Protein AF-A0A936I5S2-F1 (afdb_monomer)

Nearest PDB structures (foldseek):
  5aiw-assembly1_A  TM=5.218E-01  e=4.869E-01  Enterococcus faecalis EnGen0234
  7f6d-assembly1_G  TM=3.518E-01  e=4.066E-01  Deinococcus radiodurans R1 = ATCC 13939 = DSM 20539
  8rj3-assembly1_D  TM=3.905E-01  e=1.525E+00  Homo sapiens
  3sot-assembly1_B  TM=2.704E-01  e=1.199E+00  Bacteroides ovatus ATCC 8483
  3ron-assembly1_A  TM=3.255E-01  e=3.754E+00  Bacillus thuringiensis serovar israelensis

Secondary structure (DSSP, 8-state):
-PPPPEEESS---TT--EEEEEEEEEEEEEPPSSTTSPPEEEEEEEEEEEEGGGTT-TTSTT-PEEEEEEEEEEEEEPPPP---TT--S----------

Sequence (99 aa):
MNAPEFRFVKPVHPGMTIQVRFTVKEKVDQEKRTPEDVAKGIVKFLVDVFDETRLRLASARNAGETVAIATILTITEARSERTDPTVHLHRRPSHRTCW

pLDDT: mean 75.09, std 19.96, range [34.34, 96.06]

Structure (mmCIF, N/CA/C/O backbone):
data_AF-A0A936I5S2-F1
#
_entry.id   AF-A0A936I5S2-F1
#
loop_
_atom_site.group_PDB
_atom_site.id
_atom_site.type_symbol
_atom_site.label_atom_id
_atom_site.label_alt_id
_atom_site.label_comp_id
_atom_site.label_asym_id
_atom_site.label_entity_id
_atom_site.label_seq_id
_atom_site.pdbx_PDB_ins_code
_atom_site.Cartn_x
_atom_site.Cartn_y
_atom_site.Cartn_z
_atom_site.occupancy
_atom_site.B_iso_or_equiv
_atom_site.auth_seq_id
_atom_site.auth_comp_id
_atom_site.auth_asym_id
_atom_site.auth_atom_id
_atom_site.pdbx_PDB_model_num
ATOM 1 N N . MET A 1 1 ? -10.433 14.549 7.528 1.00 54.78 1 MET A N 1
ATOM 2 C CA . MET A 1 1 ? -9.433 13.602 6.986 1.00 54.78 1 MET A CA 1
ATOM 3 C C . MET A 1 1 ? -9.348 13.830 5.492 1.00 54.78 1 MET A C 1
ATOM 5 O O . MET A 1 1 ? -10.395 13.910 4.862 1.00 54.78 1 MET A O 1
ATOM 9 N N . ASN A 1 2 ? -8.144 13.987 4.944 1.00 71.12 2 ASN A N 1
ATOM 10 C CA . ASN A 1 2 ? -7.971 14.080 3.492 1.00 71.12 2 ASN A CA 1
ATOM 11 C C . ASN A 1 2 ? -8.291 12.718 2.862 1.00 71.12 2 ASN A C 1
ATOM 13 O O . ASN A 1 2 ? -7.999 11.682 3.464 1.00 71.12 2 ASN A O 1
ATOM 17 N N . ALA A 1 3 ? -8.911 12.722 1.683 1.00 81.44 3 ALA A N 1
ATOM 18 C CA . ALA A 1 3 ? -9.254 11.495 0.972 1.00 81.44 3 ALA A CA 1
ATOM 19 C C . ALA A 1 3 ? -7.985 10.697 0.597 1.00 81.44 3 ALA A C 1
ATOM 21 O O . ALA A 1 3 ? -6.948 11.311 0.323 1.00 81.44 3 ALA A O 1
ATOM 22 N N . PRO A 1 4 ? -8.038 9.350 0.584 1.00 86.31 4 PRO A N 1
ATOM 23 C CA . PRO A 1 4 ? -6.944 8.541 0.062 1.00 86.31 4 PRO A CA 1
ATOM 24 C C . PRO A 1 4 ? -6.720 8.862 -1.419 1.00 86.31 4 PRO A C 1
ATOM 26 O O . PRO A 1 4 ? -7.661 8.910 -2.209 1.00 86.31 4 PRO A O 1
ATOM 29 N N . GLU A 1 5 ? -5.463 9.092 -1.784 1.00 91.31 5 GLU A N 1
ATOM 30 C CA . GLU A 1 5 ? -5.061 9.420 -3.150 1.00 91.31 5 GLU A CA 1
ATOM 31 C C . GLU A 1 5 ? -4.513 8.192 -3.882 1.00 91.31 5 GLU A C 1
ATOM 33 O O . GLU A 1 5 ? -3.854 7.335 -3.287 1.00 91.31 5 GLU A O 1
ATOM 38 N N . PHE A 1 6 ? -4.763 8.128 -5.188 1.00 95.38 6 PHE A N 1
ATOM 39 C CA . PHE A 1 6 ? -4.166 7.155 -6.094 1.00 95.38 6 PHE A CA 1
ATOM 40 C C . PHE A 1 6 ? -3.851 7.825 -7.425 1.00 95.38 6 PHE A C 1
ATOM 42 O O . PHE A 1 6 ? -4.704 8.507 -7.996 1.00 95.38 6 PHE A O 1
ATOM 49 N N . ARG A 1 7 ? -2.636 7.616 -7.933 1.00 93.88 7 ARG A N 1
ATOM 50 C CA . ARG A 1 7 ? -2.259 8.082 -9.268 1.00 93.88 7 ARG A CA 1
ATOM 51 C C . ARG A 1 7 ? -1.204 7.203 -9.914 1.00 93.88 7 ARG A C 1
ATOM 53 O O . ARG A 1 7 ? -0.284 6.716 -9.254 1.00 93.88 7 ARG A O 1
ATOM 60 N N . PHE A 1 8 ? -1.302 7.104 -11.234 1.00 93.62 8 PHE A N 1
ATOM 61 C CA . PHE A 1 8 ? -0.215 6.629 -12.073 1.00 93.62 8 PHE A CA 1
ATOM 62 C C . PHE A 1 8 ? 0.780 7.762 -12.318 1.00 93.62 8 PHE A C 1
ATOM 64 O O . PHE A 1 8 ? 0.400 8.899 -12.594 1.00 93.62 8 PHE A O 1
ATOM 71 N N . VAL A 1 9 ? 2.061 7.436 -12.203 1.00 92.44 9 VAL A N 1
ATOM 72 C CA . VAL A 1 9 ? 3.183 8.313 -12.560 1.00 92.44 9 VAL A CA 1
ATOM 73 C C . VAL A 1 9 ? 3.672 7.983 -13.971 1.00 92.44 9 VAL A C 1
ATOM 75 O O . VAL A 1 9 ? 4.129 8.871 -14.688 1.00 92.44 9 VAL A O 1
ATOM 78 N N . LYS A 1 10 ? 3.548 6.714 -14.385 1.00 90.12 10 LYS A N 1
ATOM 79 C CA . LYS A 1 10 ? 3.904 6.213 -15.717 1.00 90.12 10 LYS A CA 1
ATOM 80 C C . LYS A 1 10 ? 2.848 5.216 -16.209 1.00 90.12 10 LYS A C 1
ATOM 82 O O . LYS A 1 10 ? 2.222 4.557 -15.376 1.00 90.12 10 LYS A O 1
ATOM 87 N N . PRO A 1 11 ? 2.632 5.094 -17.531 1.00 91.00 11 PRO A N 1
ATOM 88 C CA . PRO A 1 11 ? 1.755 4.065 -18.074 1.00 91.00 11 PRO A CA 1
ATOM 89 C C . PRO A 1 11 ? 2.324 2.667 -17.804 1.00 91.00 11 PRO A C 1
ATOM 91 O O . PRO A 1 11 ? 3.537 2.470 -17.773 1.00 91.00 11 PRO A O 1
ATOM 94 N N . VAL A 1 12 ? 1.426 1.700 -17.632 1.00 89.69 12 VAL A N 1
ATOM 95 C CA . VAL A 1 12 ? 1.748 0.275 -17.524 1.00 89.69 12 VAL A CA 1
ATOM 96 C C . VAL 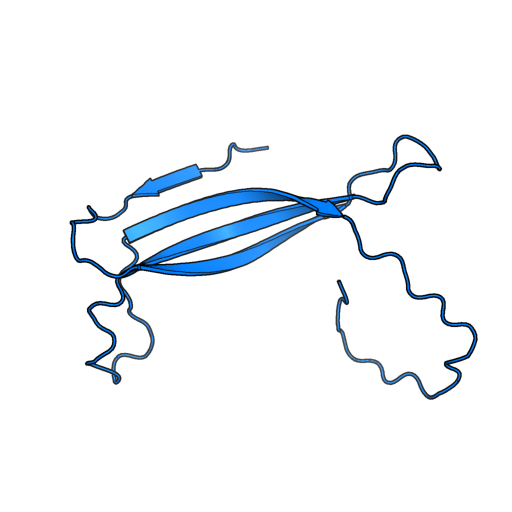A 1 12 ? 1.301 -0.409 -18.812 1.00 89.69 12 VAL A C 1
ATOM 98 O O . VAL A 1 12 ? 0.171 -0.215 -19.259 1.00 89.69 12 VAL A O 1
ATOM 101 N N . HIS A 1 13 ? 2.179 -1.219 -19.395 1.00 89.00 13 HIS A N 1
ATOM 102 C CA . HIS A 1 13 ? 1.942 -1.949 -20.634 1.00 89.00 13 HIS A CA 1
ATOM 103 C C . HIS A 1 13 ? 1.833 -3.463 -20.389 1.00 89.00 13 HIS A C 1
ATOM 105 O O . HIS A 1 13 ? 2.418 -3.980 -19.432 1.00 89.00 13 HIS A O 1
ATOM 111 N N . PRO A 1 14 ? 1.110 -4.200 -21.253 1.00 91.44 14 PRO A N 1
ATOM 112 C CA . PRO A 1 14 ? 1.085 -5.658 -21.202 1.00 91.44 14 PRO A CA 1
ATOM 113 C C . PRO A 1 14 ? 2.498 -6.251 -21.273 1.00 91.44 14 PRO A C 1
ATOM 115 O O . PRO A 1 14 ? 3.331 -5.787 -22.048 1.00 91.44 14 PRO A O 1
ATOM 118 N N . GLY A 1 15 ? 2.759 -7.289 -20.477 1.00 86.12 15 GLY A N 1
ATOM 119 C CA . GLY A 1 15 ? 4.069 -7.946 -20.408 1.00 86.12 15 GLY A CA 1
ATOM 120 C C . GLY A 1 15 ? 5.063 -7.312 -19.428 1.00 86.12 15 GLY A C 1
ATOM 121 O O . GLY A 1 15 ? 6.128 -7.885 -19.220 1.00 86.12 15 GLY A O 1
ATOM 122 N N . MET A 1 16 ? 4.725 -6.180 -18.797 1.00 86.81 16 MET A N 1
ATOM 123 C CA . MET A 1 16 ? 5.487 -5.649 -17.660 1.00 86.81 16 MET A CA 1
ATOM 124 C C . MET A 1 16 ? 5.227 -6.478 -16.397 1.00 86.81 16 MET A C 1
ATOM 126 O O . MET A 1 16 ? 4.085 -6.852 -16.121 1.00 86.81 16 MET A O 1
ATOM 130 N N . THR A 1 17 ? 6.271 -6.702 -15.598 1.00 87.44 17 THR A N 1
ATOM 131 C CA . THR A 1 17 ? 6.151 -7.317 -14.269 1.00 87.44 17 THR A CA 1
ATOM 132 C C . THR A 1 17 ? 6.259 -6.237 -13.204 1.00 87.44 17 THR A C 1
ATOM 134 O O . THR A 1 17 ? 7.199 -5.447 -13.197 1.00 87.44 17 THR A O 1
ATOM 137 N N . ILE A 1 18 ? 5.296 -6.195 -12.291 1.00 88.50 18 ILE A N 1
ATOM 138 C CA . ILE A 1 18 ? 5.182 -5.135 -11.290 1.00 88.50 18 ILE A CA 1
ATOM 139 C C . ILE A 1 18 ? 5.400 -5.714 -9.897 1.00 88.50 18 ILE A C 1
ATOM 141 O O . ILE A 1 18 ? 4.821 -6.743 -9.554 1.00 88.50 18 ILE A O 1
ATOM 145 N N . GLN A 1 19 ? 6.150 -4.991 -9.070 1.00 88.88 19 GLN A N 1
ATOM 146 C CA . GLN A 1 19 ? 6.201 -5.189 -7.627 1.00 88.88 19 GLN A CA 1
ATOM 147 C C . GLN A 1 19 ? 5.455 -4.096 -6.884 1.00 88.88 19 GLN A C 1
ATOM 149 O O . GLN A 1 19 ? 5.336 -2.951 -7.323 1.00 88.88 19 GLN A O 1
ATOM 154 N N . VAL A 1 20 ? 4.981 -4.468 -5.700 1.00 92.19 20 VAL A N 1
ATOM 155 C CA . VAL A 1 20 ? 4.272 -3.571 -4.802 1.00 92.19 20 VAL A CA 1
ATOM 156 C C . VAL A 1 20 ? 4.936 -3.611 -3.438 1.00 92.19 20 VAL A C 1
ATOM 158 O O . VAL A 1 20 ? 5.133 -4.676 -2.854 1.00 92.19 20 VAL A O 1
ATOM 161 N N . ARG A 1 21 ? 5.244 -2.432 -2.902 1.00 91.19 21 ARG A N 1
ATOM 162 C CA . ARG A 1 21 ? 5.738 -2.260 -1.540 1.00 91.19 21 ARG A CA 1
ATOM 163 C C . ARG A 1 21 ? 4.678 -1.582 -0.687 1.00 91.19 21 ARG A C 1
ATOM 165 O O . ARG A 1 21 ? 4.358 -0.410 -0.881 1.00 91.19 21 ARG A O 1
ATOM 172 N N . PHE A 1 22 ? 4.193 -2.317 0.308 1.00 94.50 22 PHE A N 1
ATOM 173 C CA . PHE A 1 22 ? 3.309 -1.799 1.345 1.00 94.50 22 PHE A CA 1
ATOM 174 C C . PHE A 1 22 ? 4.137 -1.251 2.504 1.00 94.50 22 PHE A C 1
ATOM 176 O O . PHE A 1 22 ? 4.857 -1.988 3.173 1.00 94.50 22 PHE A O 1
ATOM 183 N N . THR A 1 23 ? 4.021 0.048 2.759 1.00 94.06 23 THR A N 1
ATOM 184 C CA . THR A 1 23 ? 4.629 0.701 3.922 1.00 94.06 23 THR A CA 1
ATOM 185 C C . THR A 1 23 ? 3.533 1.187 4.851 1.00 94.06 23 THR A C 1
ATOM 187 O O . THR A 1 23 ? 2.725 2.027 4.462 1.00 94.06 23 THR A O 1
ATOM 190 N N . VAL A 1 24 ? 3.520 0.719 6.097 1.00 95.38 24 VAL A N 1
ATOM 191 C CA . VAL A 1 24 ? 2.623 1.284 7.113 1.00 95.38 24 VAL A CA 1
ATOM 192 C C . VAL A 1 24 ? 3.083 2.704 7.441 1.00 95.38 24 VAL A C 1
ATOM 194 O O . VAL A 1 24 ? 4.222 2.907 7.858 1.00 95.38 24 VAL A O 1
ATOM 197 N N . LYS A 1 25 ? 2.207 3.689 7.234 1.00 93.44 25 LYS A N 1
ATOM 198 C CA . LYS A 1 25 ? 2.451 5.096 7.579 1.00 93.44 25 LYS A CA 1
ATOM 199 C C . LYS A 1 25 ? 1.833 5.490 8.907 1.00 93.44 25 LYS A C 1
ATOM 201 O O . LYS A 1 25 ? 2.412 6.302 9.615 1.00 93.44 25 LYS A O 1
ATOM 206 N N . GLU A 1 26 ? 0.678 4.925 9.229 1.00 92.38 26 GLU A N 1
ATOM 207 C CA . GLU A 1 26 ? -0.080 5.296 10.418 1.00 92.38 26 GLU A CA 1
ATOM 208 C C . GLU A 1 26 ? -0.930 4.116 10.887 1.00 92.38 26 GLU A C 1
ATOM 210 O O . GLU A 1 26 ? -1.390 3.310 10.071 1.00 92.38 26 GLU A O 1
ATOM 215 N N . LYS A 1 27 ? -1.126 4.023 12.203 1.00 90.56 27 LYS A N 1
ATOM 216 C CA . LYS A 1 27 ? -2.057 3.101 12.854 1.00 90.56 27 LYS A CA 1
ATOM 217 C C . LYS A 1 27 ? -2.899 3.919 13.825 1.00 90.56 27 LYS A C 1
ATOM 219 O O . LYS A 1 27 ? -2.330 4.618 14.658 1.00 90.56 27 LYS A O 1
ATOM 224 N N . VAL A 1 28 ? -4.216 3.846 13.686 1.00 90.06 28 VAL A N 1
ATOM 225 C CA . VAL A 1 28 ? -5.175 4.581 14.516 1.00 90.06 28 VAL A CA 1
ATOM 226 C C . VAL A 1 28 ? -6.111 3.574 15.160 1.00 90.06 28 VAL A C 1
ATOM 228 O O . VAL A 1 28 ? -6.759 2.808 14.449 1.0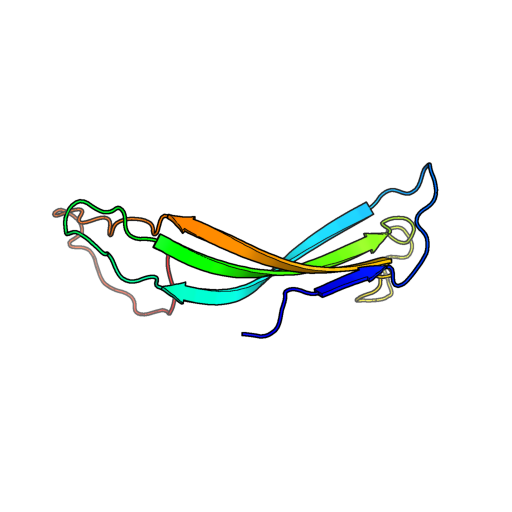0 90.06 28 VAL A O 1
ATOM 231 N N . ASP A 1 29 ? -6.196 3.569 16.484 1.00 87.25 29 ASP A N 1
ATOM 232 C CA . ASP A 1 29 ? -7.140 2.706 17.190 1.00 87.25 29 ASP A CA 1
ATOM 233 C C . ASP A 1 29 ? -8.564 3.243 17.036 1.00 87.25 29 ASP A C 1
ATOM 235 O O . ASP A 1 29 ? -8.808 4.450 17.082 1.00 87.25 29 ASP A O 1
ATOM 239 N N . GLN A 1 30 ? -9.513 2.335 16.825 1.00 83.69 30 GLN A N 1
ATOM 240 C CA . GLN A 1 30 ? -10.926 2.667 16.748 1.00 83.69 30 GLN A CA 1
ATOM 241 C C . GLN A 1 30 ? -11.604 2.264 18.058 1.00 83.69 30 GLN A C 1
ATOM 243 O O . GLN A 1 30 ? -11.512 1.113 18.488 1.00 83.69 30 GLN A O 1
ATOM 248 N N . GLU A 1 31 ? -12.303 3.212 18.685 1.00 82.19 31 GLU A N 1
ATOM 249 C CA . GLU A 1 31 ? -13.026 2.959 19.932 1.00 82.19 31 GLU A CA 1
ATOM 250 C C . GLU A 1 31 ? -14.085 1.865 19.751 1.00 82.19 31 GLU A C 1
ATOM 252 O O . GLU A 1 31 ? -14.806 1.814 18.745 1.00 82.19 31 GLU A O 1
ATOM 257 N N . LYS A 1 32 ? -14.186 0.993 20.757 1.00 78.81 32 LYS A N 1
ATOM 258 C CA . LYS A 1 32 ? -15.255 -0.001 20.840 1.00 78.81 32 LYS A CA 1
ATOM 259 C C . LYS A 1 32 ? -16.576 0.706 21.116 1.00 78.81 32 LYS A C 1
ATOM 261 O O . LYS A 1 32 ? -16.641 1.547 22.010 1.00 78.81 32 LYS A O 1
ATOM 266 N N . ARG A 1 33 ? -17.630 0.354 20.377 1.00 78.94 33 ARG A N 1
ATOM 267 C CA . ARG A 1 33 ? -18.970 0.910 20.615 1.00 78.94 33 ARG A CA 1
ATOM 268 C C . ARG A 1 33 ? -19.706 0.115 21.685 1.00 78.94 33 ARG A C 1
ATOM 270 O O . ARG A 1 33 ? -20.467 0.695 22.452 1.00 78.94 33 ARG A O 1
ATOM 277 N N . THR A 1 34 ? -19.447 -1.187 21.763 1.00 80.62 34 THR A N 1
ATOM 278 C CA . THR A 1 34 ? -19.967 -2.084 22.799 1.00 80.62 34 THR A CA 1
ATOM 279 C C . THR A 1 34 ? -18.836 -2.924 23.413 1.00 80.62 34 THR A C 1
ATOM 281 O O . THR A 1 34 ? -17.790 -3.119 22.789 1.00 80.62 34 THR A O 1
ATOM 284 N N . PRO A 1 35 ? -18.997 -3.438 24.645 1.00 74.06 35 PRO A N 1
ATOM 285 C CA . PRO A 1 35 ? -17.999 -4.311 25.274 1.00 74.06 35 PRO A CA 1
ATOM 286 C C . PRO A 1 35 ? -17.798 -5.643 24.532 1.00 74.06 35 PRO A C 1
ATOM 288 O O . PRO A 1 35 ? -16.723 -6.235 24.622 1.00 74.06 35 PRO A O 1
ATOM 291 N N . GLU A 1 36 ? -18.803 -6.087 23.778 1.00 79.31 36 GLU A N 1
ATOM 292 C CA . GLU A 1 36 ? -18.772 -7.294 22.943 1.00 79.31 36 GLU A CA 1
ATOM 293 C C . GLU A 1 36 ? -18.036 -7.076 21.609 1.00 79.31 36 GLU A C 1
ATOM 295 O O . GLU A 1 36 ? -17.686 -8.045 20.933 1.00 79.31 36 GLU A O 1
ATOM 300 N N . ASP A 1 37 ? -17.758 -5.823 21.230 1.00 79.00 37 ASP A N 1
ATOM 301 C CA . ASP A 1 37 ? -17.064 -5.523 19.984 1.00 79.00 37 ASP A CA 1
ATOM 302 C C . ASP A 1 37 ? -15.601 -5.995 20.011 1.00 79.00 37 ASP A C 1
ATOM 304 O O . ASP A 1 37 ? -14.818 -5.751 20.947 1.00 79.00 37 ASP A O 1
ATOM 308 N N . VAL A 1 38 ? -15.198 -6.611 18.898 1.00 79.56 38 VAL A N 1
ATOM 309 C CA . VAL A 1 38 ? -13.795 -6.894 18.584 1.00 79.56 38 VAL A CA 1
ATOM 310 C C . VAL A 1 38 ? -13.044 -5.569 18.468 1.00 79.56 38 VAL A C 1
ATOM 312 O O . VAL A 1 38 ? -13.509 -4.633 17.814 1.00 79.56 38 VAL A O 1
ATOM 315 N N . ALA A 1 39 ? -11.875 -5.485 19.106 1.00 83.88 39 ALA A N 1
ATOM 316 C CA . ALA A 1 39 ? -11.013 -4.315 18.997 1.00 83.88 39 ALA A CA 1
ATOM 317 C C . ALA A 1 39 ? -10.564 -4.137 17.537 1.00 83.88 39 ALA A C 1
ATOM 319 O O . ALA A 1 39 ? -10.096 -5.085 16.905 1.00 83.88 39 ALA A O 1
ATOM 320 N N . LYS A 1 40 ? -10.722 -2.929 16.995 1.00 87.56 40 LYS A N 1
ATOM 321 C CA . LYS A 1 40 ? -10.405 -2.597 15.602 1.00 87.56 40 LYS A CA 1
ATOM 322 C C . LYS A 1 40 ? -9.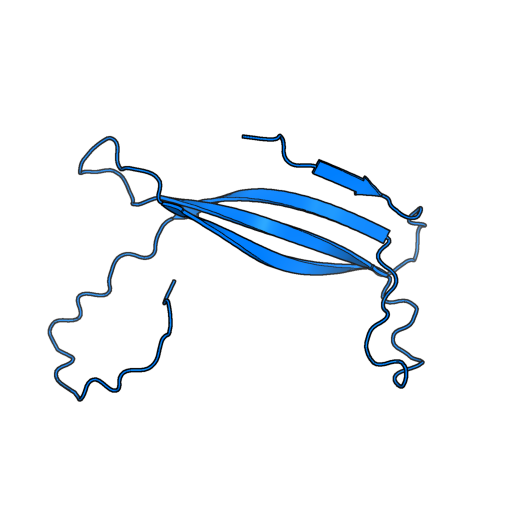450 -1.414 15.556 1.00 87.56 40 LYS A C 1
ATOM 324 O O . LYS A 1 40 ? -9.461 -0.559 16.435 1.00 87.56 40 LYS A O 1
ATOM 329 N N . GLY A 1 41 ? -8.656 -1.358 14.500 1.00 89.62 41 GLY A N 1
ATOM 330 C CA . GLY A 1 41 ? -7.820 -0.213 14.172 1.00 89.62 41 GLY A CA 1
ATOM 331 C C . GLY A 1 41 ? -7.860 0.067 12.678 1.00 89.62 41 GLY A C 1
ATOM 332 O O . GLY A 1 41 ? -8.166 -0.811 11.875 1.00 89.62 41 GLY A O 1
ATOM 333 N N . ILE A 1 42 ? -7.556 1.298 12.297 1.00 91.50 42 ILE A N 1
ATOM 334 C CA . ILE A 1 42 ? -7.379 1.723 10.914 1.00 91.50 42 ILE A CA 1
ATOM 335 C C . ILE A 1 42 ? -5.879 1.781 10.639 1.00 91.50 42 ILE A C 1
ATOM 337 O O . ILE A 1 42 ? -5.137 2.494 11.317 1.00 91.50 42 ILE A O 1
ATOM 341 N N . VAL A 1 43 ? -5.426 1.056 9.620 1.00 93.81 43 VAL A N 1
ATOM 342 C CA . VAL A 1 43 ? -4.040 1.096 9.152 1.00 93.81 43 VAL A CA 1
ATOM 343 C C . VAL A 1 43 ? -3.974 1.850 7.834 1.00 93.81 43 VAL A C 1
ATOM 345 O O . VAL A 1 43 ? -4.658 1.508 6.866 1.00 93.81 43 VAL A O 1
ATOM 348 N N . LYS A 1 44 ? -3.117 2.871 7.797 1.00 93.56 44 LYS A N 1
ATOM 349 C CA . LYS A 1 44 ? -2.797 3.632 6.591 1.00 93.56 44 LYS A CA 1
ATOM 350 C C . LYS A 1 44 ? -1.548 3.066 5.942 1.00 93.56 44 LYS A C 1
ATOM 352 O O . LYS A 1 44 ? -0.451 3.152 6.500 1.00 93.56 44 LYS A O 1
ATOM 357 N N . PHE A 1 45 ? -1.705 2.539 4.739 1.00 95.00 45 PHE A N 1
ATOM 358 C CA . PHE A 1 45 ? -0.618 2.051 3.908 1.00 95.00 45 PHE A CA 1
ATOM 359 C C . PHE A 1 45 ? -0.269 3.079 2.837 1.00 95.00 45 PHE A C 1
ATOM 361 O O . PHE A 1 45 ? -1.136 3.510 2.081 1.00 95.00 45 PHE A O 1
ATOM 368 N N . LEU A 1 46 ? 1.012 3.428 2.743 1.00 95.06 46 LEU A N 1
ATOM 369 C CA . LEU A 1 46 ? 1.588 3.945 1.509 1.00 95.06 46 LEU A CA 1
ATOM 370 C C . LEU A 1 46 ? 1.921 2.748 0.622 1.00 95.06 46 LEU A C 1
ATOM 372 O O . LEU A 1 46 ? 2.714 1.886 1.009 1.00 95.06 46 LEU A O 1
ATOM 376 N N . VAL A 1 47 ? 1.324 2.724 -0.558 1.00 95.94 47 VAL A N 1
ATOM 377 C CA . VAL A 1 47 ? 1.545 1.711 -1.580 1.00 95.94 47 VAL A CA 1
ATOM 378 C C . VAL A 1 47 ? 2.403 2.328 -2.668 1.00 95.94 47 VAL A C 1
ATOM 380 O O . VAL A 1 47 ? 2.005 3.299 -3.310 1.00 95.94 47 VAL A O 1
ATOM 383 N N . ASP A 1 48 ? 3.586 1.762 -2.850 1.00 93.12 48 ASP A N 1
ATOM 384 C CA . ASP A 1 48 ? 4.524 2.146 -3.897 1.00 93.12 48 ASP A CA 1
ATOM 385 C C . ASP A 1 48 ? 4.633 0.993 -4.892 1.00 93.12 48 ASP A C 1
ATOM 387 O O . ASP A 1 48 ? 5.026 -0.119 -4.528 1.00 93.12 48 ASP A O 1
ATOM 391 N N . VAL A 1 49 ? 4.206 1.249 -6.124 1.00 92.06 49 VAL A N 1
ATOM 392 C CA . VAL A 1 49 ? 4.134 0.269 -7.204 1.00 92.06 49 VAL A CA 1
ATOM 393 C C . VAL A 1 49 ? 5.269 0.564 -8.170 1.00 92.06 49 VAL A C 1
ATOM 395 O O . VAL A 1 49 ? 5.329 1.667 -8.713 1.00 92.06 49 VAL A O 1
ATOM 398 N N . PHE A 1 50 ? 6.152 -0.400 -8.412 1.00 88.44 50 PHE A N 1
ATOM 399 C CA . PHE A 1 50 ? 7.334 -0.219 -9.251 1.00 88.44 50 PHE A CA 1
ATOM 400 C C . PHE A 1 50 ? 7.516 -1.370 -10.236 1.00 88.44 50 PHE A C 1
ATOM 402 O O . PHE A 1 50 ? 7.133 -2.506 -9.974 1.00 88.44 50 PHE A O 1
ATOM 409 N N . ASP A 1 51 ? 8.094 -1.056 -11.389 1.00 85.31 51 ASP A N 1
ATOM 410 C CA . ASP A 1 51 ? 8.388 -2.027 -12.442 1.00 85.31 51 ASP A CA 1
ATOM 411 C C . ASP A 1 51 ? 9.670 -2.821 -12.121 1.00 85.31 51 ASP A C 1
ATOM 413 O O . ASP A 1 51 ? 10.716 -2.245 -11.797 1.00 85.31 51 ASP A O 1
ATOM 417 N N . GLU A 1 52 ? 9.591 -4.152 -12.214 1.00 74.12 52 GLU A N 1
ATOM 418 C CA . GLU A 1 52 ? 10.708 -5.076 -11.982 1.00 74.12 52 GLU A CA 1
ATOM 419 C C . GLU A 1 52 ? 11.734 -5.092 -13.121 1.00 74.12 52 GLU A C 1
ATOM 421 O O . GLU A 1 52 ? 12.836 -5.618 -12.944 1.00 74.12 52 GLU A O 1
ATOM 426 N N . THR A 1 53 ? 11.413 -4.521 -14.288 1.00 65.31 53 THR A N 1
ATOM 427 C CA . THR A 1 53 ? 12.210 -4.656 -15.522 1.00 65.31 53 THR A CA 1
ATOM 428 C C . THR A 1 53 ? 13.691 -4.262 -15.358 1.00 65.31 53 THR A C 1
ATOM 430 O O . THR A 1 53 ? 14.550 -4.733 -16.106 1.00 65.31 53 THR A O 1
ATOM 433 N N . ARG A 1 54 ? 14.052 -3.470 -14.335 1.00 56.50 54 ARG A N 1
ATOM 434 C CA . ARG A 1 54 ? 15.444 -3.063 -14.063 1.00 56.50 54 ARG A CA 1
ATOM 435 C C . ARG A 1 54 ? 16.229 -3.896 -13.038 1.00 56.50 54 ARG A C 1
ATOM 437 O O . ARG A 1 54 ? 17.365 -3.532 -12.733 1.00 56.50 54 ARG A O 1
ATOM 444 N N . LEU A 1 55 ? 15.723 -5.041 -12.569 1.00 52.22 55 LEU A N 1
ATOM 445 C CA . LEU A 1 55 ? 16.375 -5.853 -11.519 1.00 52.22 55 LEU A CA 1
ATOM 446 C C . LEU A 1 55 ? 17.735 -6.488 -11.912 1.00 52.22 55 LEU A C 1
ATOM 448 O O . LEU A 1 55 ? 18.403 -7.080 -11.068 1.00 52.22 55 LEU A O 1
ATOM 452 N N . ARG A 1 56 ? 18.184 -6.373 -13.172 1.00 52.22 56 ARG A N 1
ATOM 453 C CA . ARG A 1 56 ? 19.461 -6.951 -13.650 1.00 52.22 56 ARG A CA 1
ATOM 454 C C . ARG A 1 56 ? 20.659 -5.995 -13.680 1.00 52.22 56 ARG A C 1
ATOM 456 O O . ARG A 1 56 ? 21.776 -6.456 -13.886 1.00 52.22 56 ARG A O 1
ATOM 463 N N . LEU A 1 57 ? 20.476 -4.702 -13.412 1.00 53.47 57 LEU A N 1
ATOM 464 C CA . LEU A 1 57 ? 21.585 -3.753 -13.219 1.00 53.47 57 LEU A CA 1
ATOM 465 C C . LEU A 1 57 ? 21.718 -3.434 -11.723 1.00 53.47 57 LEU A C 1
ATOM 467 O O . LEU A 1 57 ? 21.482 -2.320 -11.263 1.00 53.47 57 LEU A O 1
ATOM 471 N N . ALA A 1 58 ? 22.053 -4.470 -10.955 1.00 49.75 58 ALA A N 1
ATOM 472 C CA . ALA A 1 58 ? 22.084 -4.505 -9.493 1.00 49.75 58 ALA A CA 1
ATOM 473 C C . ALA A 1 58 ? 23.260 -3.727 -8.851 1.00 49.75 58 ALA A C 1
ATOM 475 O O . ALA A 1 58 ? 23.872 -4.199 -7.897 1.00 49.75 58 ALA A O 1
ATOM 476 N N . SER A 1 59 ? 23.596 -2.536 -9.357 1.00 52.78 59 SER A N 1
ATOM 477 C CA . SER A 1 59 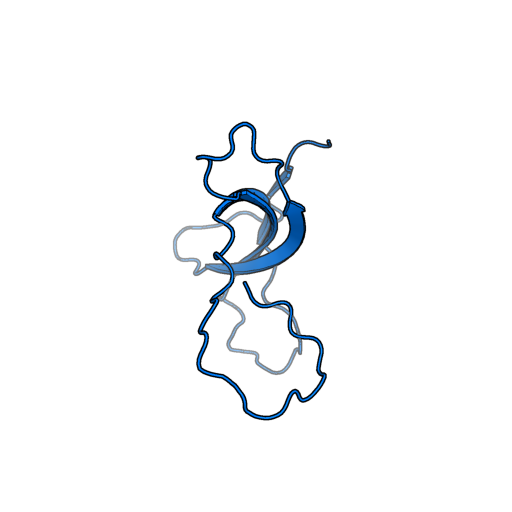? 24.607 -1.649 -8.750 1.00 52.78 59 SER A CA 1
ATOM 478 C C . SER A 1 59 ? 24.090 -0.250 -8.398 1.00 52.78 59 SER A C 1
ATOM 480 O O . SER A 1 59 ? 24.724 0.451 -7.609 1.00 52.78 59 SER A O 1
ATOM 482 N N . ALA A 1 60 ? 22.911 0.154 -8.883 1.00 55.31 60 ALA A N 1
ATOM 483 C CA . ALA A 1 60 ? 22.258 1.381 -8.433 1.00 55.31 60 ALA A CA 1
ATOM 484 C C . ALA A 1 60 ? 21.390 1.073 -7.205 1.00 55.31 60 ALA A C 1
ATOM 486 O O . ALA A 1 60 ? 20.315 0.491 -7.315 1.00 55.31 60 ALA A O 1
ATOM 487 N N . ARG A 1 61 ? 21.876 1.469 -6.026 1.00 52.38 61 ARG A N 1
ATOM 488 C CA . ARG A 1 61 ? 21.349 1.153 -4.687 1.00 52.38 61 ARG A CA 1
ATOM 489 C C . ARG A 1 61 ? 19.833 1.280 -4.448 1.00 52.38 61 ARG A C 1
ATOM 491 O O . ARG A 1 61 ? 19.435 0.808 -3.397 1.00 52.3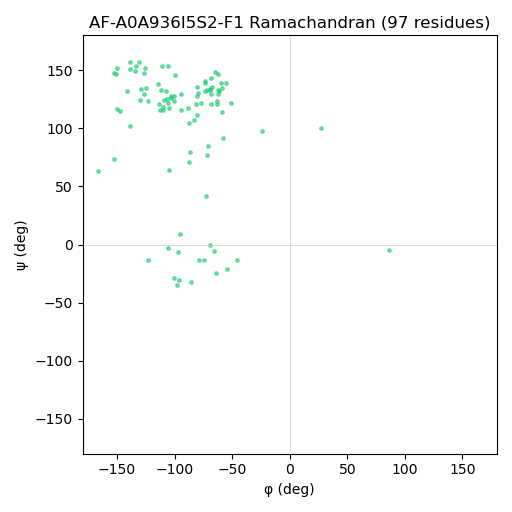8 61 ARG A O 1
ATOM 498 N N . ASN A 1 62 ? 19.010 1.899 -5.307 1.00 49.62 62 ASN A N 1
ATOM 499 C CA . ASN A 1 62 ? 17.578 2.147 -5.043 1.00 49.62 62 ASN A CA 1
ATOM 500 C C . ASN A 1 62 ? 16.753 2.574 -6.290 1.00 49.62 62 ASN A C 1
ATOM 502 O O . ASN A 1 62 ? 16.248 3.695 -6.301 1.00 49.62 62 ASN A O 1
ATOM 506 N N . ALA A 1 63 ? 16.580 1.771 -7.348 1.00 53.75 63 ALA A N 1
ATOM 507 C CA . ALA A 1 63 ? 15.710 2.233 -8.452 1.00 53.75 63 ALA A CA 1
ATOM 508 C C . ALA A 1 63 ? 15.025 1.128 -9.279 1.00 53.75 63 ALA A C 1
ATOM 510 O O . ALA A 1 63 ? 15.356 0.923 -10.446 1.00 53.75 63 ALA A O 1
ATOM 511 N N . GLY A 1 64 ? 14.013 0.472 -8.704 1.00 61.00 64 GLY A N 1
ATOM 512 C CA . GLY A 1 64 ? 12.831 0.127 -9.503 1.00 61.00 64 GLY A CA 1
ATOM 513 C C . GLY A 1 64 ? 12.058 1.423 -9.762 1.00 61.00 64 GLY A C 1
ATOM 514 O O . GLY A 1 64 ? 11.925 2.238 -8.848 1.00 61.00 64 GLY A O 1
ATOM 515 N N . GLU A 1 65 ? 11.631 1.687 -10.995 1.00 77.38 65 GLU A N 1
ATOM 516 C CA . GLU A 1 65 ? 10.931 2.938 -11.308 1.00 77.38 65 GLU A CA 1
ATOM 517 C C . GLU A 1 65 ? 9.480 2.856 -10.823 1.00 77.38 65 GLU A C 1
ATOM 519 O O . GLU A 1 65 ? 8.734 1.973 -11.245 1.00 77.38 65 GLU A O 1
ATOM 524 N N . THR A 1 66 ? 9.074 3.778 -9.944 1.00 88.31 66 THR A N 1
ATOM 525 C CA . THR A 1 66 ? 7.685 3.876 -9.483 1.00 88.31 66 THR A CA 1
ATOM 526 C C . THR A 1 66 ? 6.761 4.202 -10.657 1.00 88.31 66 THR A C 1
ATOM 528 O O . THR A 1 66 ? 6.920 5.222 -11.333 1.00 88.31 66 THR A O 1
ATOM 531 N N . VAL A 1 67 ? 5.767 3.344 -10.875 1.00 93.12 67 VAL A N 1
ATOM 532 C CA . VAL A 1 67 ? 4.727 3.490 -11.900 1.00 93.12 67 VAL A CA 1
ATOM 533 C C . VAL A 1 67 ? 3.418 4.008 -11.314 1.00 93.12 67 VAL A C 1
ATOM 535 O O . VAL A 1 67 ? 2.687 4.718 -12.002 1.00 93.12 67 VAL A O 1
ATOM 538 N N . ALA A 1 68 ? 3.135 3.728 -10.039 1.00 93.81 68 ALA A N 1
ATOM 539 C CA . ALA A 1 68 ? 1.954 4.236 -9.348 1.00 93.81 68 ALA A CA 1
ATOM 540 C C . ALA A 1 68 ? 2.199 4.409 -7.847 1.00 93.81 68 ALA A C 1
ATOM 542 O O . ALA A 1 68 ? 2.998 3.697 -7.241 1.00 93.81 68 ALA A O 1
ATOM 543 N N . ILE A 1 69 ? 1.473 5.351 -7.249 1.00 94.44 69 ILE A N 1
ATOM 544 C CA . ILE A 1 69 ? 1.479 5.599 -5.806 1.00 94.44 69 ILE A CA 1
ATOM 545 C C . ILE A 1 69 ? 0.032 5.625 -5.324 1.00 94.44 69 ILE A C 1
ATOM 547 O O . ILE A 1 69 ? -0.817 6.272 -5.944 1.00 94.44 69 ILE A O 1
ATOM 551 N N . ALA A 1 70 ? -0.236 4.937 -4.215 1.00 96.06 70 ALA A N 1
ATOM 552 C CA . ALA A 1 70 ? -1.539 4.923 -3.562 1.00 96.06 70 ALA A CA 1
ATOM 553 C C . ALA A 1 70 ? -1.426 5.119 -2.053 1.00 96.06 70 ALA A C 1
ATOM 555 O O . ALA A 1 70 ? -0.452 4.706 -1.423 1.00 96.06 70 ALA A O 1
ATOM 556 N N . THR A 1 71 ? -2.486 5.652 -1.461 1.00 95.44 71 THR A N 1
ATOM 557 C CA . THR A 1 71 ? -2.764 5.509 -0.035 1.00 95.44 71 THR A CA 1
ATOM 558 C C . THR A 1 71 ? -3.962 4.586 0.144 1.00 95.44 71 THR A C 1
ATOM 560 O O . THR A 1 71 ? -5.033 4.864 -0.384 1.00 95.44 71 THR A O 1
ATOM 563 N N . ILE A 1 72 ? -3.803 3.514 0.918 1.00 94.88 72 ILE A N 1
ATOM 564 C CA . ILE A 1 72 ? -4.903 2.614 1.288 1.00 94.88 72 ILE A CA 1
ATOM 565 C C . ILE A 1 72 ? -5.175 2.757 2.784 1.00 94.88 72 ILE A C 1
ATOM 567 O O . ILE A 1 72 ? -4.248 2.741 3.592 1.00 94.88 72 ILE A O 1
ATOM 571 N N . LEU A 1 73 ? -6.449 2.897 3.145 1.00 93.81 73 LEU A N 1
ATOM 572 C CA . LEU A 1 73 ? -6.930 2.865 4.523 1.00 93.81 73 LEU A CA 1
ATOM 573 C C . LEU A 1 73 ? -7.725 1.577 4.713 1.00 93.81 73 LEU A C 1
ATOM 575 O O . LEU A 1 73 ? -8.743 1.386 4.051 1.00 93.81 73 LEU A O 1
ATOM 579 N N . THR A 1 74 ? -7.269 0.713 5.614 1.00 92.62 74 THR A N 1
ATOM 580 C CA . THR A 1 74 ? -7.921 -0.574 5.880 1.00 92.62 74 THR A CA 1
ATOM 581 C C . THR A 1 74 ? -8.243 -0.692 7.358 1.00 92.62 74 THR A C 1
ATOM 583 O O . THR A 1 74 ? -7.395 -0.402 8.199 1.00 92.62 74 THR A O 1
ATOM 586 N N . ILE A 1 75 ? -9.456 -1.140 7.677 1.00 92.25 75 ILE A N 1
ATOM 587 C CA . ILE A 1 75 ? -9.822 -1.524 9.041 1.00 92.25 75 ILE A CA 1
ATOM 588 C C . ILE A 1 75 ? -9.290 -2.936 9.285 1.00 92.25 75 ILE A C 1
ATOM 590 O O . ILE A 1 75 ? -9.551 -3.845 8.500 1.00 92.25 75 ILE A O 1
ATOM 594 N N . THR A 1 76 ? -8.556 -3.122 10.370 1.00 89.12 76 THR A N 1
ATOM 595 C CA . THR A 1 76 ? -7.992 -4.405 10.786 1.00 89.12 76 THR A CA 1
ATOM 596 C C . THR A 1 76 ? -8.399 -4.716 12.213 1.00 89.12 76 THR A C 1
ATOM 598 O O . THR A 1 76 ? -8.526 -3.815 13.043 1.00 89.12 76 THR A O 1
ATOM 601 N N . GLU A 1 77 ? -8.566 -5.996 12.514 1.00 89.38 77 GLU A N 1
ATOM 602 C CA . GLU A 1 77 ? -8.746 -6.455 13.887 1.00 89.38 77 GLU A CA 1
ATOM 603 C C . GLU A 1 77 ? -7.438 -6.283 14.662 1.00 89.38 77 GLU A C 1
ATOM 605 O O . GLU A 1 77 ? -6.352 -6.614 14.178 1.00 89.38 77 GLU A O 1
ATOM 610 N N . ALA A 1 78 ? -7.538 -5.739 15.869 1.00 80.19 78 ALA A N 1
ATOM 611 C CA . ALA A 1 78 ? -6.428 -5.700 16.799 1.00 80.19 78 ALA A CA 1
ATOM 612 C C . ALA A 1 78 ? -6.215 -7.106 17.367 1.00 80.19 78 ALA A C 1
ATOM 614 O O . ALA A 1 78 ? -7.162 -7.754 17.820 1.00 80.19 78 ALA A O 1
ATOM 615 N N . ARG A 1 79 ? -4.964 -7.579 17.383 1.00 74.56 79 ARG A N 1
ATOM 616 C CA . ARG A 1 79 ? -4.634 -8.835 18.058 1.00 74.56 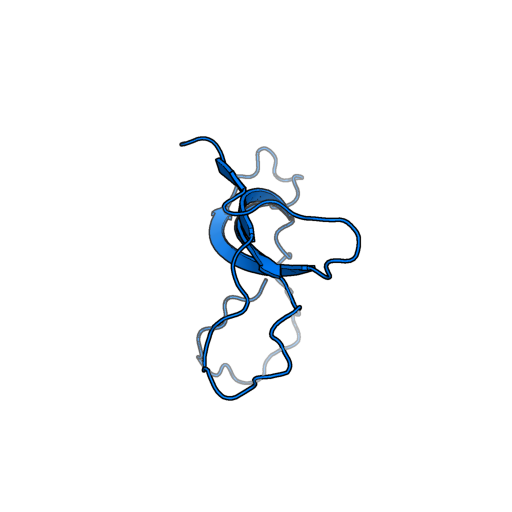79 ARG A CA 1
ATOM 617 C C . ARG A 1 79 ? -4.917 -8.668 19.552 1.00 74.56 79 ARG A C 1
ATOM 619 O O . ARG A 1 79 ? -4.323 -7.808 20.198 1.00 74.56 79 ARG A O 1
ATOM 626 N N . SER A 1 80 ? -5.806 -9.498 20.094 1.00 57.62 80 SER A N 1
ATOM 627 C CA . SER A 1 80 ? -6.069 -9.553 21.532 1.00 57.62 80 SER A CA 1
ATOM 628 C C . SER A 1 80 ? -4.781 -9.885 22.283 1.00 57.62 80 SER A C 1
ATOM 630 O O . SER A 1 80 ? -4.041 -10.790 21.885 1.00 57.62 80 SER A O 1
ATOM 632 N N . GLU A 1 81 ? -4.518 -9.161 23.365 1.00 55.31 81 GLU A N 1
ATOM 633 C CA . GLU A 1 81 ? -3.378 -9.387 24.245 1.00 55.31 81 GLU A CA 1
ATOM 634 C C . GLU A 1 81 ? -3.335 -10.867 24.658 1.00 55.31 81 GLU A C 1
ATOM 636 O O . GLU A 1 81 ? -4.305 -11.416 25.179 1.00 55.31 81 GLU A O 1
ATOM 641 N N . ARG A 1 82 ? -2.229 -11.551 24.354 1.00 41.12 82 ARG A N 1
ATOM 642 C CA . ARG A 1 82 ? -2.001 -12.935 24.775 1.00 41.12 82 ARG A CA 1
ATOM 643 C C . ARG A 1 82 ? -1.758 -12.917 26.282 1.00 41.12 82 ARG A C 1
ATOM 645 O O . ARG A 1 82 ? -0.611 -12.862 26.715 1.00 41.12 82 ARG A O 1
ATOM 652 N N . THR A 1 83 ? -2.819 -12.930 27.079 1.00 45.97 83 THR A N 1
ATOM 653 C CA . THR A 1 83 ? -2.744 -13.204 28.515 1.00 45.97 83 THR A CA 1
ATOM 654 C C . THR A 1 83 ? -2.451 -14.690 28.698 1.00 45.97 83 THR A C 1
ATOM 656 O O . THR A 1 83 ? -3.328 -15.498 28.971 1.00 45.97 83 THR A O 1
ATOM 659 N N . ASP A 1 84 ? -1.194 -15.069 28.476 1.00 42.78 84 ASP A N 1
ATOM 660 C CA . ASP A 1 84 ? -0.673 -16.363 28.901 1.00 42.78 84 ASP A CA 1
ATOM 661 C C . ASP A 1 84 ? -0.263 -16.238 30.381 1.00 42.78 84 ASP A C 1
ATOM 663 O O . ASP A 1 84 ? 0.726 -15.555 30.677 1.00 42.78 84 ASP A O 1
ATOM 667 N N . PRO A 1 85 ? -1.009 -16.830 31.334 1.00 46.91 85 PRO A N 1
ATOM 668 C CA . PRO A 1 85 ? -0.709 -16.701 32.756 1.00 46.91 85 PRO A CA 1
ATOM 669 C C . PRO A 1 85 ? 0.579 -17.429 33.184 1.00 46.91 85 PRO A C 1
ATOM 671 O O . PRO A 1 85 ? 0.934 -17.363 34.358 1.00 46.91 85 PRO A O 1
ATOM 674 N N . THR A 1 86 ? 1.303 -18.114 32.286 1.00 48.16 86 THR A N 1
ATOM 6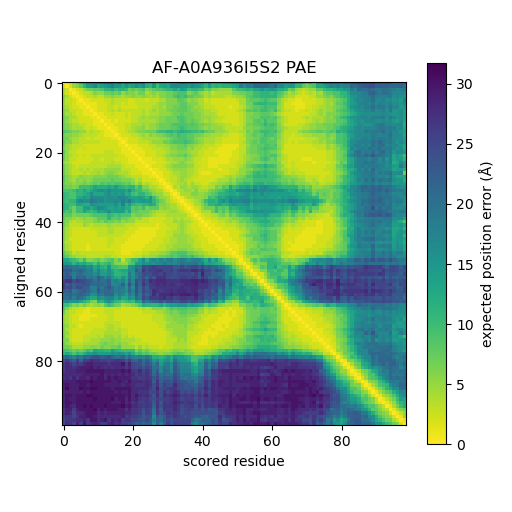75 C CA . THR A 1 86 ? 2.477 -18.930 32.653 1.00 48.16 86 THR A CA 1
ATOM 676 C C . THR A 1 86 ? 3.834 -18.316 32.279 1.00 48.16 86 THR A C 1
ATOM 678 O O . THR A 1 86 ? 4.875 -18.842 32.673 1.00 48.16 86 THR A O 1
ATOM 681 N N . VAL A 1 87 ? 3.900 -17.154 31.620 1.00 46.75 87 VAL A N 1
ATOM 682 C CA . VAL A 1 87 ? 5.203 -16.547 31.272 1.00 46.75 87 VAL A CA 1
ATOM 683 C C . VAL A 1 87 ? 5.735 -15.657 32.405 1.00 46.75 87 VAL A C 1
ATOM 685 O O . VAL A 1 87 ? 5.814 -14.433 32.309 1.00 46.75 87 VAL A O 1
ATOM 688 N N . HIS A 1 88 ? 6.160 -16.284 33.500 1.00 42.69 88 HIS A N 1
ATOM 689 C CA . 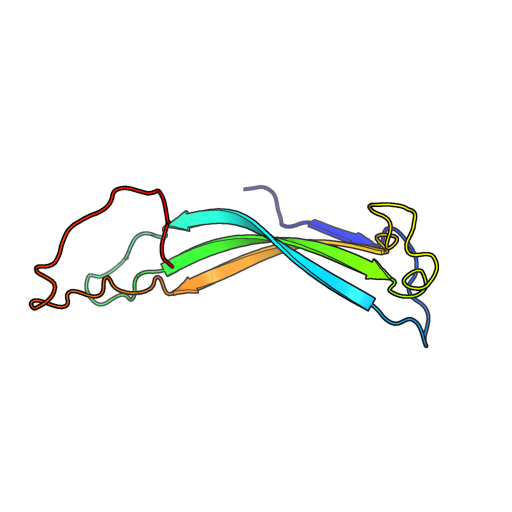HIS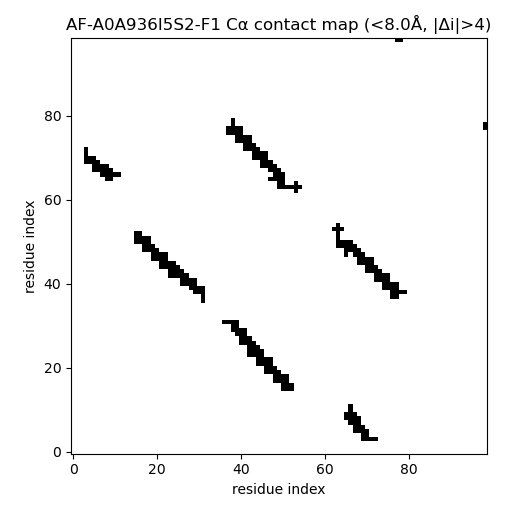 A 1 88 ? 7.201 -15.730 34.366 1.00 42.69 88 HIS A CA 1
ATOM 690 C C . HIS A 1 88 ? 8.566 -16.161 33.831 1.00 42.69 88 HIS A C 1
ATOM 692 O O . HIS A 1 88 ? 9.185 -17.080 34.353 1.00 42.69 88 HIS A O 1
ATOM 698 N N . LEU A 1 89 ? 9.065 -15.487 32.792 1.00 46.91 89 LEU A N 1
ATOM 699 C CA . LEU A 1 89 ? 10.503 -15.486 32.539 1.00 46.91 89 LEU A CA 1
ATOM 700 C C . LEU A 1 89 ? 10.948 -14.160 31.914 1.00 46.91 89 LEU A C 1
ATOM 702 O O . LEU A 1 89 ? 10.538 -13.791 30.819 1.00 46.91 89 LEU A O 1
ATOM 706 N N . HIS A 1 90 ? 11.761 -13.442 32.689 1.00 39.72 90 HIS A N 1
ATOM 707 C CA . HIS A 1 90 ? 12.592 -12.286 32.355 1.00 39.72 90 HIS A CA 1
ATOM 708 C C . HIS A 1 90 ? 12.160 -11.370 31.197 1.00 39.72 90 HIS A C 1
ATOM 710 O O . HIS A 1 90 ? 12.507 -11.560 30.031 1.00 39.72 90 HIS A O 1
ATOM 716 N N . ARG A 1 91 ? 11.551 -10.241 31.580 1.00 42.22 91 ARG A N 1
ATOM 717 C CA . ARG A 1 91 ? 11.441 -9.043 30.742 1.00 42.22 91 ARG A CA 1
ATOM 718 C C . ARG A 1 91 ? 12.838 -8.536 30.355 1.00 42.22 91 ARG A C 1
ATOM 720 O O . ARG A 1 91 ? 13.569 -8.039 31.208 1.00 42.22 91 ARG A O 1
ATOM 727 N N . ARG A 1 92 ? 13.179 -8.584 29.063 1.00 37.88 92 ARG A N 1
ATOM 728 C CA . ARG A 1 92 ? 14.140 -7.645 28.460 1.00 37.88 92 ARG A CA 1
ATOM 729 C C . ARG A 1 92 ? 13.361 -6.486 27.831 1.00 37.88 92 ARG A C 1
ATOM 731 O O . ARG A 1 92 ? 12.434 -6.748 27.065 1.00 37.88 92 ARG A O 1
ATOM 738 N N . PRO A 1 93 ? 13.713 -5.222 28.115 1.00 48.03 93 PRO A N 1
ATOM 739 C CA . PRO A 1 93 ? 13.080 -4.087 27.473 1.00 48.03 93 PRO A CA 1
ATOM 740 C C . PRO A 1 93 ? 13.720 -3.895 26.098 1.00 48.03 93 PRO A C 1
ATOM 742 O O . PRO A 1 93 ? 14.881 -3.514 25.984 1.00 48.03 93 PRO A O 1
ATOM 745 N N . SER A 1 94 ? 12.976 -4.153 25.030 1.00 43.59 94 SER A N 1
ATOM 746 C CA . SER A 1 94 ? 13.291 -3.543 23.741 1.00 43.59 94 SER A CA 1
ATOM 747 C C . SER A 1 94 ? 12.005 -3.375 22.954 1.00 43.59 94 SER A C 1
ATOM 749 O O . SER A 1 94 ? 11.356 -4.368 22.627 1.00 43.59 94 SER A O 1
ATOM 751 N N . HIS A 1 95 ? 11.665 -2.116 22.688 1.00 45.03 95 HIS A N 1
ATOM 752 C CA . HIS A 1 95 ? 10.646 -1.641 21.760 1.00 45.03 95 HIS A CA 1
ATOM 753 C C . HIS A 1 95 ? 10.337 -2.640 20.638 1.00 45.03 95 HIS A C 1
ATOM 755 O O . HIS A 1 95 ? 11.028 -2.689 19.624 1.00 45.03 95 HIS A O 1
ATOM 761 N N . ARG A 1 96 ? 9.274 -3.423 20.807 1.00 38.81 96 ARG A N 1
ATOM 762 C CA . ARG A 1 96 ? 8.577 -4.078 19.704 1.00 38.81 96 ARG A CA 1
ATOM 763 C C . ARG A 1 96 ? 7.099 -3.956 19.989 1.00 38.81 96 ARG A C 1
ATOM 765 O O . ARG A 1 96 ? 6.547 -4.649 20.834 1.00 38.81 96 ARG A O 1
ATOM 772 N N . THR A 1 97 ? 6.493 -3.008 19.297 1.00 44.03 97 THR A N 1
ATOM 773 C CA . THR A 1 97 ? 5.061 -2.942 19.053 1.00 44.03 97 THR A CA 1
ATOM 774 C C . THR A 1 97 ? 4.643 -4.236 18.352 1.00 44.03 97 THR A C 1
ATOM 776 O O . THR A 1 97 ? 4.735 -4.358 17.132 1.00 44.03 97 THR A O 1
ATOM 779 N N . CYS A 1 98 ? 4.253 -5.236 19.142 1.00 40.94 98 CYS A N 1
ATOM 780 C CA . CYS A 1 98 ? 3.605 -6.445 18.651 1.00 40.94 98 CYS A CA 1
ATOM 781 C C . CYS A 1 98 ? 2.208 -6.093 18.121 1.00 40.94 98 CYS A C 1
ATOM 783 O O . CYS A 1 98 ? 1.431 -5.454 18.825 1.00 40.94 98 CYS A O 1
ATOM 785 N N . TRP A 1 99 ? 1.921 -6.534 16.896 1.00 34.34 99 TRP A N 1
ATOM 786 C CA . TRP A 1 99 ? 0.594 -6.697 16.297 1.00 34.34 99 TRP A CA 1
ATOM 787 C C . TRP A 1 99 ? 0.585 -8.050 15.584 1.00 34.34 99 TRP A C 1
ATOM 789 O O . TRP A 1 99 ? 1.627 -8.389 14.978 1.00 34.34 99 TRP A O 1
#

Solvent-accessible surface area (backbone atoms only — not comparable to full-atom values): 6543 Å² total; per-residue (Å²): 131,84,79,75,51,72,49,72,76,43,91,85,60,93,92,68,54,75,45,74,46,80,39,82,75,47,77,44,82,46,83,66,90,49,95,87,50,76,54,36,25,39,38,33,29,42,37,45,28,24,38,50,87,53,74,83,63,85,78,64,94,82,67,59,56,66,30,32,44,35,44,48,79,44,81,40,77,52,72,73,80,83,83,61,94,77,78,87,69,82,91,73,94,68,99,67,91,82,119

Radius of gyration: 19.79 Å; Cα contacts (8 Å, |Δi|>4): 147; chains: 1; bounding box: 45×33×56 Å

Foldseek 3Di:
DDDKDKDFPADDDPPWDKDKDWDFPDKAWDDDPDPPDFTKIKTKTWIFMFTCPPVVVPPPPDDRDTGMIIIDIDIDGDPPPPPPVPPPDDDDDDDDPDD

Mean predicted aligned error: 12.2 Å